Protein AF-A0A0K0LCA8-F1 (afdb_monomer)

Secondary structure (DSSP, 8-state):
--EEEHHHHHHHHHHH-TT--HHHHHHHHHHS-B-TTSEEEHHHHHHHHTT-S-------

Radius of gyration: 12.84 Å; Cα contacts (8 Å, |Δi|>4): 51; chains: 1; bounding box: 33×36×26 Å

Foldseek 3Di:
DQKDALVVVVVCCVPVPVDQDPVNSVVLVVPFDQDPVRIGRPVRSVCSVVVVVDPPPDDD

Nearest PDB structures (foldseek):
  2fce-assembly1_A  TM=7.663E-01  e=1.009E-02  Saccharomyces cerevisiae
  3jbh-assembly1_C-1  TM=7.695E-01  e=2.625E-02  Aphonopelma
  6ycz-assembly1_C  TM=7.714E-01  e=8.981E-02  Plasmodium falciparum NF54
  2bl0-assembly1_C  TM=5.635E-01  e=1.030E-01  Physarum polycephalum
  6u42-assembly1_7W  TM=4.850E-01  e=4.535E-02  Chlamydomonas reinhardtii

InterPro domains:
  IPR011992 EF-hand domain pair [SSF47473] (1-49)

Organism: NCBI:txid748906

Structure (mmCIF, N/CA/C/O backbone):
data_AF-A0A0K0LCA8-F1
#
_entry.id   AF-A0A0K0LCA8-F1
#
loop_
_atom_site.group_PDB
_atom_site.id
_atom_site.type_symbol
_atom_site.label_atom_id
_atom_site.label_alt_id
_atom_site.label_comp_id
_atom_site.label_asym_id
_atom_site.label_entity_id
_atom_site.label_seq_id
_atom_site.pdbx_PDB_ins_code
_atom_site.Cartn_x
_atom_site.Cartn_y
_atom_site.Cartn_z
_atom_site.occupancy
_atom_site.B_iso_or_equiv
_atom_site.auth_seq_id
_atom_site.auth_comp_id
_atom_site.auth_asym_id
_atom_site.auth_atom_id
_atom_site.pdbx_PDB_model_num
ATOM 1 N N . ASP A 1 1 ? 16.874 0.250 -10.941 1.00 55.84 1 ASP A N 1
ATOM 2 C CA . ASP A 1 1 ? 15.592 -0.467 -10.805 1.00 55.84 1 ASP A CA 1
ATOM 3 C C . ASP A 1 1 ? 14.951 -0.200 -9.458 1.00 55.84 1 ASP A C 1
ATOM 5 O O . ASP A 1 1 ? 15.500 -0.589 -8.440 1.00 55.84 1 ASP A O 1
ATOM 9 N N . GLY A 1 2 ? 13.836 0.529 -9.441 1.00 73.31 2 GLY A N 1
ATOM 10 C CA . GLY A 1 2 ? 13.095 0.861 -8.220 1.00 73.31 2 GLY A CA 1
ATOM 11 C C . GLY A 1 2 ? 11.997 -0.159 -7.938 1.00 73.31 2 GLY A C 1
ATOM 12 O O . GLY A 1 2 ? 10.826 0.207 -7.953 1.00 73.31 2 GLY A O 1
ATOM 13 N N . LYS A 1 3 ? 12.379 -1.425 -7.736 1.00 81.25 3 LYS A N 1
ATOM 14 C CA . LYS A 1 3 ? 11.450 -2.540 -7.513 1.00 81.25 3 LYS A CA 1
ATOM 15 C C . LYS A 1 3 ? 11.750 -3.202 -6.176 1.00 81.25 3 LYS A C 1
ATOM 17 O O . LYS A 1 3 ? 12.906 -3.527 -5.908 1.00 81.25 3 LYS A O 1
ATOM 22 N N . MET A 1 4 ? 10.737 -3.419 -5.351 1.00 84.81 4 MET A N 1
ATOM 23 C CA . MET A 1 4 ? 10.868 -4.087 -4.056 1.00 84.81 4 MET A CA 1
ATOM 24 C C . MET A 1 4 ? 9.960 -5.307 -4.023 1.00 84.81 4 MET A C 1
ATOM 26 O O . MET A 1 4 ? 8.947 -5.338 -4.708 1.00 84.81 4 MET A O 1
ATOM 30 N N . LYS A 1 5 ? 10.315 -6.324 -3.238 1.00 84.75 5 LYS A N 1
ATOM 31 C CA . LYS A 1 5 ? 9.394 -7.435 -2.997 1.00 84.75 5 LYS A CA 1
ATOM 32 C C . LYS A 1 5 ? 8.163 -6.959 -2.238 1.00 84.75 5 LYS A C 1
ATOM 34 O O . LYS A 1 5 ? 8.310 -6.221 -1.264 1.00 84.75 5 LYS A O 1
ATOM 39 N N . GLU A 1 6 ? 7.005 -7.469 -2.634 1.00 82.50 6 GLU A N 1
ATOM 40 C CA . GLU A 1 6 ? 5.726 -7.258 -1.952 1.00 82.50 6 GLU A CA 1
ATOM 41 C C . GLU A 1 6 ? 5.826 -7.503 -0.446 1.00 82.50 6 GLU A C 1
ATOM 43 O O . GLU A 1 6 ? 5.542 -6.618 0.353 1.00 82.50 6 GLU A O 1
ATOM 48 N N . GLU A 1 7 ? 6.319 -8.680 -0.056 1.00 82.69 7 GLU A N 1
ATOM 49 C CA . GLU A 1 7 ? 6.420 -9.080 1.350 1.00 82.69 7 GLU A CA 1
ATOM 50 C C . GLU A 1 7 ? 7.267 -8.105 2.171 1.00 82.69 7 GLU A C 1
ATOM 52 O O . GLU A 1 7 ? 6.970 -7.828 3.333 1.00 82.69 7 GLU A O 1
ATOM 57 N N . LYS A 1 8 ? 8.325 -7.565 1.555 1.00 84.19 8 LYS A N 1
ATOM 58 C CA . LYS A 1 8 ? 9.208 -6.603 2.207 1.00 84.19 8 LYS A CA 1
ATOM 59 C C . LYS A 1 8 ? 8.536 -5.242 2.339 1.00 84.19 8 LYS A C 1
ATOM 61 O O . LYS A 1 8 ? 8.626 -4.640 3.400 1.00 84.19 8 LYS A O 1
ATOM 66 N N . LEU A 1 9 ? 7.845 -4.793 1.296 1.00 80.19 9 LEU A N 1
ATOM 67 C CA . LEU A 1 9 ? 7.089 -3.548 1.311 1.00 80.19 9 LEU A CA 1
ATOM 68 C C . LEU A 1 9 ? 5.970 -3.594 2.357 1.00 80.19 9 LEU A C 1
ATOM 70 O O . LEU A 1 9 ? 5.865 -2.686 3.172 1.00 80.19 9 LEU A O 1
ATOM 74 N N . ARG A 1 10 ? 5.210 -4.693 2.405 1.00 78.62 10 ARG A N 1
ATOM 75 C CA . ARG A 1 10 ? 4.195 -4.960 3.430 1.00 78.62 10 ARG A CA 1
ATOM 76 C C . ARG A 1 10 ? 4.800 -4.920 4.830 1.00 78.62 10 ARG A C 1
ATOM 78 O O . ARG A 1 10 ? 4.291 -4.223 5.696 1.00 78.62 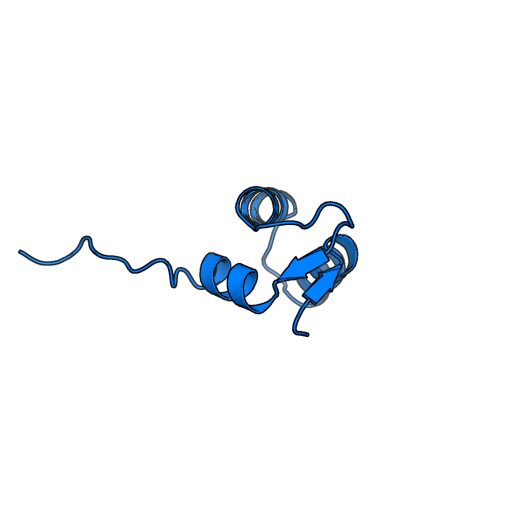10 ARG A O 1
ATOM 85 N N . HIS A 1 11 ? 5.906 -5.630 5.047 1.00 82.25 11 HIS A N 1
ATOM 86 C CA . HIS A 1 11 ? 6.574 -5.654 6.346 1.00 82.25 11 HIS A CA 1
ATOM 87 C C . HIS A 1 11 ? 7.083 -4.271 6.767 1.00 82.25 11 HIS A C 1
ATOM 89 O O . HIS A 1 11 ? 6.846 -3.857 7.899 1.00 82.25 11 HIS A O 1
ATOM 95 N N . ASP A 1 12 ? 7.741 -3.544 5.864 1.00 79.38 12 ASP A N 1
ATOM 96 C CA . ASP A 1 12 ? 8.284 -2.215 6.140 1.00 79.38 12 ASP A CA 1
ATOM 97 C C . ASP A 1 12 ? 7.142 -1.200 6.382 1.00 79.38 12 ASP A C 1
ATOM 99 O O . ASP A 1 12 ? 7.229 -0.404 7.311 1.00 79.38 12 ASP A O 1
ATOM 103 N N . LEU A 1 13 ? 6.028 -1.270 5.641 1.00 74.12 13 LEU A N 1
ATOM 104 C CA . LEU A 1 13 ? 4.864 -0.389 5.826 1.00 74.12 13 LEU A CA 1
ATOM 105 C C . LEU A 1 13 ? 4.073 -0.689 7.102 1.00 74.12 13 LEU A C 1
ATOM 107 O O . LEU A 1 13 ? 3.649 0.250 7.764 1.00 74.12 13 LEU A O 1
ATOM 111 N N . THR A 1 14 ? 3.920 -1.958 7.490 1.00 71.81 14 THR A N 1
ATOM 112 C CA . THR A 1 14 ? 3.275 -2.335 8.761 1.00 71.81 14 THR A CA 1
ATOM 113 C C . THR A 1 14 ? 4.175 -2.058 9.975 1.00 71.81 14 THR A C 1
ATOM 115 O O . THR A 1 14 ? 3.671 -1.818 11.068 1.00 71.81 14 THR A O 1
ATOM 118 N N . THR A 1 15 ? 5.503 -2.091 9.805 1.00 72.12 15 THR A N 1
ATOM 119 C CA . THR A 1 15 ? 6.471 -1.913 10.907 1.00 72.12 15 THR A CA 1
ATOM 120 C C . THR A 1 15 ? 6.886 -0.454 11.103 1.00 72.12 15 THR A C 1
ATOM 122 O O . THR A 1 15 ? 7.131 -0.044 12.234 1.00 72.12 15 THR A O 1
ATOM 125 N N . TRP A 1 16 ? 7.010 0.335 10.028 1.00 64.38 16 TRP A N 1
ATOM 126 C CA . TRP A 1 16 ? 7.448 1.741 10.092 1.00 64.38 16 TRP A CA 1
ATOM 127 C C . TRP A 1 16 ? 6.300 2.745 9.957 1.00 64.38 16 TRP A C 1
ATOM 129 O O . TRP A 1 16 ? 6.449 3.889 10.380 1.00 64.38 16 TRP A O 1
ATOM 139 N N . GLY A 1 17 ? 5.167 2.348 9.373 1.00 54.09 17 GLY A N 1
ATOM 140 C CA . GLY A 1 17 ? 3.998 3.200 9.186 1.00 54.09 17 GLY A CA 1
ATOM 141 C C . GLY A 1 17 ? 2.866 2.782 10.115 1.00 54.09 17 GLY A C 1
ATOM 142 O O . GLY A 1 17 ? 2.171 1.810 9.859 1.00 54.09 17 GLY A O 1
ATOM 143 N N . GLU A 1 18 ? 2.624 3.549 11.169 1.00 53.47 18 GLU A N 1
ATOM 144 C CA . GLU A 1 18 ? 1.586 3.312 12.185 1.00 53.47 18 GLU A CA 1
ATOM 145 C C . GLU A 1 18 ? 0.120 3.277 11.671 1.00 53.47 18 GLU A C 1
ATOM 147 O O . GLU A 1 18 ? -0.801 3.368 12.480 1.00 53.47 18 GLU A O 1
ATOM 152 N N . LYS A 1 19 ? -0.156 3.202 10.357 1.00 57.34 19 LYS A N 1
ATOM 153 C CA . LYS A 1 19 ? -1.497 3.488 9.805 1.00 57.34 19 LYS A CA 1
ATOM 154 C C . LYS A 1 19 ? -1.962 2.717 8.565 1.00 57.34 19 LYS A C 1
ATOM 156 O O . LYS A 1 19 ? -3.059 3.007 8.106 1.00 57.34 19 LYS A O 1
ATOM 161 N N . LEU A 1 20 ? -1.215 1.747 8.035 1.00 63.97 20 LEU A N 1
ATOM 162 C CA . LEU A 1 20 ? -1.726 0.902 6.944 1.00 63.97 20 LEU A CA 1
ATOM 163 C C . LEU A 1 20 ? -2.119 -0.460 7.509 1.00 63.97 20 LEU A C 1
ATOM 165 O O . LEU A 1 20 ? -1.271 -1.240 7.950 1.00 63.97 20 LEU A O 1
ATOM 169 N N . THR A 1 21 ? -3.426 -0.715 7.559 1.00 73.44 21 THR A N 1
ATOM 170 C CA . THR A 1 21 ? -3.956 -2.021 7.951 1.00 73.44 21 THR A CA 1
ATOM 171 C C . THR A 1 21 ? -3.591 -3.054 6.888 1.00 73.44 21 THR A C 1
ATOM 173 O O . THR A 1 21 ? -3.277 -2.718 5.747 1.00 73.44 21 THR A O 1
ATOM 176 N N . GLN A 1 22 ? -3.614 -4.336 7.258 1.00 74.69 22 GLN A N 1
ATOM 177 C CA . GLN A 1 22 ? -3.383 -5.405 6.283 1.00 74.69 22 GLN A CA 1
ATOM 178 C C . GLN A 1 22 ? -4.362 -5.331 5.108 1.00 74.69 22 GLN A C 1
ATOM 180 O O . GLN A 1 22 ? -3.956 -5.680 4.013 1.00 74.69 22 GLN A O 1
ATOM 185 N N . ASP A 1 23 ? -5.582 -4.849 5.347 1.00 79.19 23 ASP A N 1
ATOM 186 C CA . ASP A 1 23 ? -6.655 -4.712 4.359 1.00 79.19 23 ASP A CA 1
ATOM 187 C C . ASP A 1 23 ? -6.343 -3.619 3.324 1.00 79.19 23 ASP A C 1
ATOM 189 O O . ASP A 1 23 ? -6.288 -3.902 2.136 1.00 79.19 23 ASP A O 1
ATOM 193 N N . GLU A 1 24 ? -5.985 -2.409 3.776 1.00 76.31 24 GLU A N 1
ATOM 194 C CA . GLU A 1 24 ? -5.545 -1.307 2.897 1.00 76.31 24 GLU A CA 1
ATOM 195 C C . GLU A 1 24 ? -4.303 -1.690 2.087 1.00 76.31 24 GLU A C 1
ATOM 197 O O . GLU A 1 24 ? -4.095 -1.244 0.961 1.00 76.31 24 GLU A O 1
ATOM 202 N N . MET A 1 25 ? -3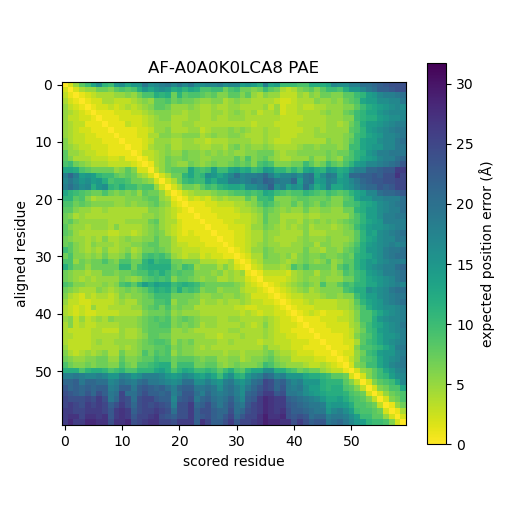.447 -2.519 2.684 1.00 75.44 25 MET A N 1
ATOM 203 C CA . MET A 1 25 ? -2.256 -3.015 2.023 1.00 75.44 25 MET A CA 1
ATOM 204 C C . MET A 1 25 ? -2.592 -4.090 0.994 1.00 75.44 25 MET A C 1
ATOM 206 O O . MET A 1 25 ? -2.011 -4.064 -0.078 1.00 75.44 25 MET A O 1
ATOM 210 N N . ASP A 1 26 ? -3.535 -4.988 1.273 1.00 78.94 26 ASP A N 1
ATOM 211 C CA . ASP A 1 26 ? -4.023 -5.975 0.302 1.00 78.94 26 ASP A CA 1
ATOM 212 C C . ASP A 1 26 ? -4.683 -5.281 -0.898 1.00 78.94 26 ASP A C 1
ATOM 214 O O . ASP A 1 26 ? -4.391 -5.625 -2.040 1.00 78.94 26 ASP A O 1
ATOM 218 N N . ASP A 1 27 ? -5.475 -4.235 -0.647 1.00 79.25 27 ASP A N 1
ATOM 219 C CA . ASP A 1 27 ? -6.142 -3.446 -1.685 1.00 79.25 27 ASP A CA 1
ATOM 220 C C . ASP A 1 27 ? -5.118 -2.691 -2.554 1.00 79.25 27 ASP A C 1
ATOM 222 O O . ASP A 1 27 ? -5.070 -2.862 -3.774 1.00 79.25 27 ASP A O 1
ATOM 226 N N . ALA A 1 28 ? -4.171 -1.981 -1.925 1.00 76.44 28 ALA A N 1
ATOM 227 C CA . ALA A 1 28 ? -3.093 -1.289 -2.633 1.00 76.44 28 ALA A CA 1
ATOM 228 C C . ALA A 1 28 ? -2.174 -2.246 -3.412 1.00 76.44 28 ALA A C 1
ATOM 230 O O . ALA A 1 28 ? -1.622 -1.872 -4.446 1.00 76.44 28 ALA A O 1
ATOM 231 N N . LEU A 1 29 ? -1.97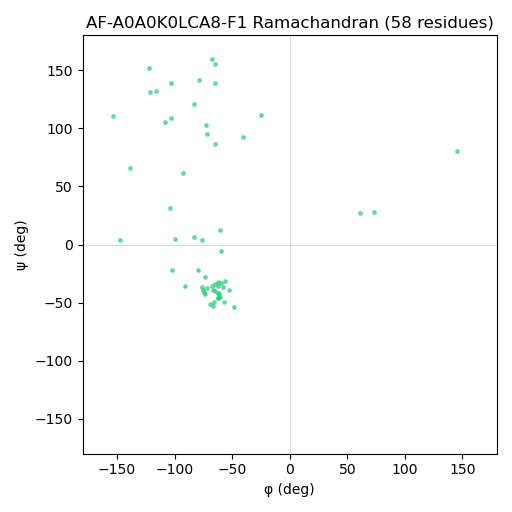2 -3.470 -2.917 1.00 75.62 29 LEU A N 1
ATOM 232 C CA . LEU A 1 29 ? -1.187 -4.511 -3.583 1.00 75.62 29 LEU A CA 1
ATOM 233 C C . LEU A 1 29 ? -1.947 -5.164 -4.741 1.00 75.62 29 LEU A C 1
ATOM 235 O O . LEU A 1 29 ? -1.334 -5.456 -5.764 1.00 75.62 29 LEU A O 1
ATOM 239 N N . SER A 1 30 ? -3.259 -5.346 -4.596 1.00 78.00 30 SER A N 1
ATOM 240 C CA . SER A 1 30 ? -4.164 -5.844 -5.634 1.00 78.00 30 SER A CA 1
ATOM 241 C C . SER A 1 30 ? -4.251 -4.872 -6.814 1.00 78.00 30 SER A C 1
ATOM 243 O O . SER A 1 30 ? -4.213 -5.288 -7.974 1.00 78.00 30 SER A O 1
ATOM 245 N N . GLU A 1 31 ? -4.286 -3.566 -6.534 1.00 75.88 31 GLU A N 1
ATOM 246 C CA . GLU A 1 31 ? -4.270 -2.519 -7.562 1.00 75.88 31 GLU A CA 1
ATOM 247 C C . GLU A 1 31 ? -2.866 -2.240 -8.123 1.00 75.88 31 GLU A C 1
ATOM 249 O O . GLU A 1 31 ? -2.709 -1.725 -9.239 1.00 75.88 31 GLU A O 1
ATOM 254 N N . ALA A 1 32 ? -1.813 -2.586 -7.381 1.00 76.88 32 ALA A N 1
ATOM 255 C CA . ALA A 1 32 ? -0.451 -2.397 -7.840 1.00 76.88 32 ALA A CA 1
ATOM 256 C C . ALA A 1 32 ? -0.021 -3.481 -8.837 1.00 76.88 32 ALA A C 1
ATOM 258 O O . ALA A 1 32 ? -0.292 -4.667 -8.666 1.00 76.88 32 ALA A O 1
ATOM 259 N N . PRO A 1 33 ? 0.744 -3.114 -9.879 1.00 70.00 33 PRO A N 1
ATOM 260 C CA . PRO A 1 33 ? 1.281 -4.092 -10.809 1.00 70.00 33 PRO A CA 1
ATOM 261 C C . PRO A 1 33 ? 2.392 -4.906 -10.132 1.00 70.00 33 PRO A C 1
ATOM 263 O O . PRO A 1 33 ? 3.555 -4.491 -10.112 1.00 70.00 33 PRO A O 1
ATOM 266 N N . VAL A 1 34 ? 2.022 -6.066 -9.586 1.00 80.00 34 VAL A N 1
ATOM 267 C CA . VAL A 1 34 ? 2.951 -7.082 -9.084 1.00 80.00 34 VAL A CA 1
ATOM 268 C C . VAL A 1 34 ? 3.425 -7.943 -10.256 1.00 80.00 34 VAL A C 1
ATOM 270 O O . VAL A 1 34 ? 2.642 -8.580 -10.961 1.00 80.00 34 VAL A O 1
ATOM 273 N N . ASP A 1 35 ? 4.734 -7.967 -10.487 1.00 80.38 35 ASP A N 1
ATOM 274 C CA . ASP A 1 35 ? 5.351 -8.861 -11.465 1.00 80.38 35 ASP A CA 1
ATOM 275 C C . ASP A 1 35 ? 5.176 -10.328 -11.038 1.00 80.38 35 ASP A C 1
ATOM 277 O O . ASP A 1 35 ? 5.165 -10.645 -9.851 1.00 80.38 35 ASP A O 1
ATOM 281 N N . ASN A 1 36 ? 5.200 -11.270 -11.990 1.00 76.50 36 ASN A N 1
ATOM 282 C CA . ASN A 1 36 ? 5.058 -12.718 -11.728 1.00 76.50 36 ASN A CA 1
ATOM 283 C C . ASN A 1 36 ? 6.145 -13.314 -10.795 1.00 76.50 36 ASN A C 1
ATOM 285 O O . ASN A 1 36 ? 6.101 -14.479 -10.416 1.00 76.50 36 ASN A O 1
ATOM 289 N N . LYS A 1 37 ? 7.141 -12.505 -10.426 1.00 80.75 37 LYS A N 1
ATOM 290 C CA . LYS A 1 37 ? 8.210 -12.811 -9.471 1.00 80.75 37 LYS A CA 1
ATOM 291 C C . LYS A 1 37 ? 7.962 -12.232 -8.063 1.00 80.75 37 LYS A C 1
ATOM 293 O O . LYS A 1 37 ? 8.865 -12.309 -7.231 1.00 80.75 37 LYS A O 1
ATOM 298 N N . GLY A 1 38 ? 6.803 -11.6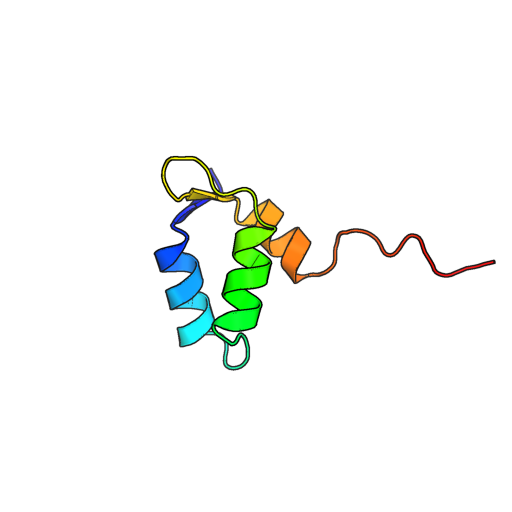17 -7.810 1.00 78.56 38 GLY A N 1
ATOM 299 C CA . GLY A 1 38 ? 6.461 -10.963 -6.539 1.00 78.56 38 GLY A CA 1
ATOM 300 C C . GLY A 1 38 ? 7.189 -9.634 -6.312 1.00 78.56 38 GLY A C 1
ATOM 301 O O . GLY A 1 38 ? 7.486 -9.271 -5.171 1.00 78.56 38 GLY A O 1
ATOM 302 N N . TYR A 1 39 ? 7.560 -8.939 -7.393 1.00 84.75 39 TYR A N 1
ATOM 303 C CA . TYR A 1 39 ? 8.204 -7.625 -7.326 1.00 84.75 39 TYR A CA 1
ATOM 304 C C . TYR A 1 39 ? 7.202 -6.528 -7.657 1.00 84.75 39 TYR A C 1
ATOM 306 O O . TYR A 1 39 ? 6.439 -6.644 -8.608 1.00 84.75 39 TYR A O 1
ATOM 314 N N . ILE A 1 40 ? 7.279 -5.443 -6.903 1.00 84.38 40 ILE A N 1
ATOM 315 C CA . ILE A 1 40 ? 6.423 -4.272 -7.012 1.00 84.38 40 ILE A CA 1
ATOM 316 C C . ILE A 1 40 ? 7.273 -3.089 -7.418 1.00 84.38 40 ILE A C 1
ATOM 318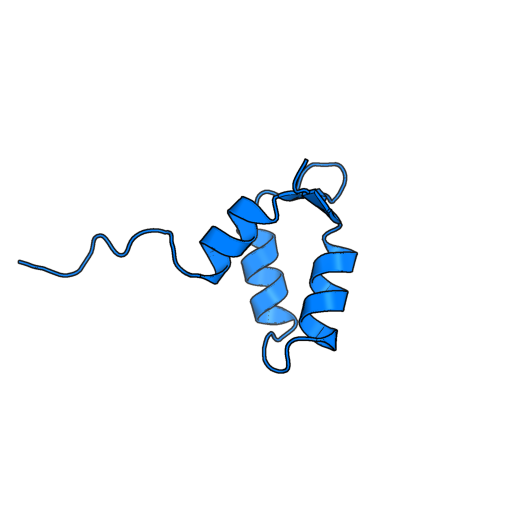 O O . ILE A 1 40 ? 8.319 -2.820 -6.818 1.00 84.38 40 ILE A O 1
ATOM 322 N N . ASP A 1 41 ? 6.806 -2.350 -8.417 1.00 85.25 41 ASP A N 1
ATOM 323 C CA . ASP A 1 41 ? 7.382 -1.060 -8.764 1.00 85.25 41 ASP A CA 1
ATOM 324 C C . ASP A 1 41 ? 7.003 -0.022 -7.707 1.00 85.25 41 ASP A C 1
ATOM 326 O O . ASP A 1 41 ? 5.902 0.531 -7.723 1.00 85.25 41 ASP A O 1
ATOM 330 N N . ILE A 1 42 ? 7.957 0.295 -6.825 1.00 80.06 42 ILE A N 1
ATOM 331 C CA . ILE A 1 42 ? 7.778 1.269 -5.741 1.00 80.06 42 ILE A CA 1
ATOM 332 C C . ILE A 1 42 ? 7.258 2.595 -6.286 1.00 80.06 42 ILE A C 1
ATOM 334 O O . ILE A 1 42 ? 6.377 3.182 -5.683 1.00 80.06 42 ILE A O 1
ATOM 338 N N . LYS A 1 43 ? 7.737 3.041 -7.455 1.00 78.94 43 LYS A N 1
ATOM 339 C CA . LYS A 1 43 ? 7.295 4.302 -8.071 1.00 78.94 43 LYS A CA 1
ATOM 340 C C . LYS A 1 43 ? 5.804 4.316 -8.409 1.00 78.94 43 LYS A C 1
ATOM 342 O O . LYS A 1 43 ? 5.148 5.334 -8.207 1.00 78.94 43 LYS A O 1
ATOM 347 N N . LYS A 1 44 ? 5.288 3.210 -8.954 1.00 76.94 44 LYS A N 1
ATOM 348 C CA . LYS A 1 44 ? 3.867 3.081 -9.305 1.00 76.94 44 LYS A CA 1
ATOM 349 C C . LYS A 1 44 ? 3.024 2.887 -8.054 1.00 76.94 44 LYS A C 1
ATOM 351 O O . LYS A 1 44 ? 1.994 3.529 -7.919 1.00 76.94 44 LYS A O 1
ATOM 356 N N . PHE A 1 45 ? 3.517 2.080 -7.122 1.00 78.00 45 PHE A N 1
ATOM 357 C CA . PHE A 1 45 ? 2.876 1.845 -5.837 1.00 78.00 45 PHE A CA 1
ATOM 358 C C . PHE A 1 45 ? 2.739 3.130 -5.013 1.00 78.00 45 PHE A C 1
ATOM 360 O O . PHE A 1 45 ? 1.665 3.431 -4.515 1.00 78.00 45 PHE A O 1
ATOM 367 N N . THR A 1 46 ? 3.788 3.957 -4.937 1.00 75.19 46 THR A N 1
ATOM 368 C CA . THR A 1 46 ? 3.697 5.274 -4.297 1.00 75.19 46 THR A CA 1
ATOM 369 C C . THR A 1 46 ? 2.754 6.208 -5.040 1.00 75.19 46 THR A C 1
ATOM 371 O O . THR A 1 46 ? 2.080 6.984 -4.389 1.00 75.19 46 THR A O 1
ATOM 374 N N . ALA A 1 47 ? 2.665 6.139 -6.373 1.00 77.38 47 ALA A N 1
ATOM 375 C CA . ALA A 1 47 ? 1.715 6.961 -7.124 1.00 77.38 47 ALA A CA 1
ATOM 376 C C . ALA A 1 47 ? 0.253 6.558 -6.854 1.00 77.38 47 ALA A C 1
ATOM 378 O O . ALA A 1 47 ? -0.597 7.443 -6.784 1.00 77.38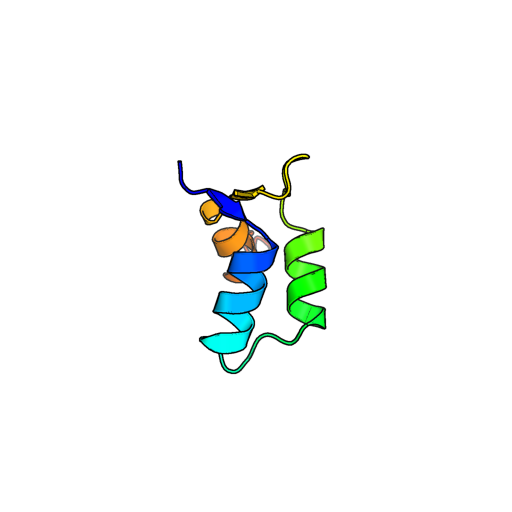 47 ALA A O 1
ATOM 379 N N . LEU A 1 48 ? -0.010 5.258 -6.664 1.00 75.62 48 LEU A N 1
ATOM 380 C CA . LEU A 1 48 ? -1.303 4.726 -6.220 1.00 75.62 48 LEU A CA 1
ATOM 381 C C . LEU A 1 48 ? -1.608 5.164 -4.781 1.00 75.62 48 LEU A C 1
ATOM 383 O O . LEU A 1 48 ? -2.620 5.813 -4.545 1.00 75.62 48 LEU A O 1
ATOM 387 N N . LEU A 1 49 ? -0.687 4.926 -3.840 1.00 73.50 49 LEU A N 1
ATOM 388 C CA . LEU A 1 49 ? -0.864 5.300 -2.432 1.00 73.50 49 LEU A CA 1
ATOM 389 C C . LEU A 1 49 ? -1.002 6.808 -2.198 1.00 73.50 49 LEU A C 1
ATOM 391 O O . LEU A 1 49 ? -1.715 7.224 -1.293 1.00 73.50 49 LEU A O 1
ATOM 395 N N . THR A 1 50 ? -0.298 7.649 -2.960 1.00 71.88 50 THR A N 1
ATOM 396 C CA . THR A 1 50 ? -0.407 9.107 -2.808 1.00 71.88 50 THR A CA 1
ATOM 397 C C . THR A 1 50 ? -1.598 9.691 -3.567 1.00 71.88 50 THR A C 1
ATOM 399 O O . THR A 1 50 ? -1.667 10.911 -3.677 1.00 71.88 50 THR A O 1
ATOM 402 N N . GLY A 1 51 ? -2.472 8.872 -4.168 1.00 64.38 51 GLY A N 1
ATOM 403 C CA . GLY A 1 51 ? 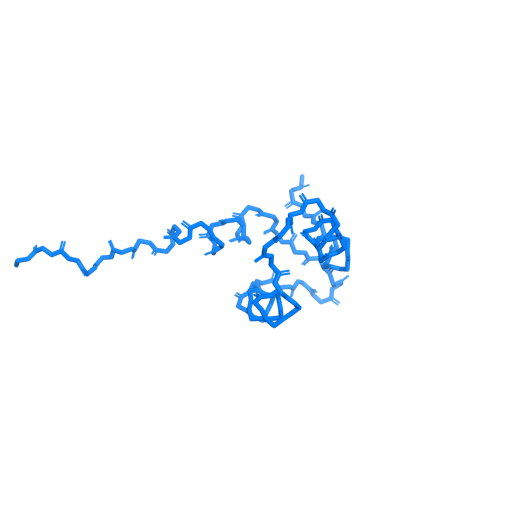-3.600 9.371 -4.960 1.00 64.38 51 GLY A CA 1
ATOM 404 C C . GLY A 1 51 ? -3.166 10.212 -6.166 1.00 64.38 51 GLY A C 1
ATOM 405 O O . GLY A 1 51 ? -3.891 11.091 -6.610 1.00 64.38 51 GLY A O 1
ATOM 406 N N . SER A 1 52 ? -1.965 9.977 -6.713 1.00 51.12 52 SER A N 1
ATOM 407 C CA . SER A 1 52 ? -1.504 10.682 -7.922 1.00 51.12 52 SER A CA 1
ATOM 408 C C . SER A 1 52 ? -2.158 10.142 -9.202 1.00 51.12 52 SER A C 1
ATOM 410 O O . SER A 1 52 ? -1.829 10.600 -10.301 1.00 51.12 52 SER A O 1
ATOM 412 N N . ALA A 1 53 ? -3.097 9.195 -9.095 1.00 49.97 53 ALA A N 1
ATOM 413 C CA . ALA A 1 53 ? -4.165 9.084 -10.076 1.00 49.97 53 ALA A CA 1
ATOM 414 C C . ALA A 1 53 ? -4.984 10.369 -9.949 1.00 49.97 53 ALA A C 1
ATOM 416 O O . ALA A 1 53 ? -5.883 10.433 -9.125 1.00 49.97 53 ALA A O 1
ATOM 417 N N . LYS A 1 54 ? -4.554 11.409 -10.678 1.00 47.19 54 LYS A N 1
ATOM 418 C CA . LYS A 1 54 ? -5.227 12.699 -10.808 1.00 47.19 54 LYS A CA 1
ATOM 419 C C . LYS A 1 54 ? -6.722 12.537 -10.553 1.00 47.19 54 LYS A C 1
ATOM 421 O O . LYS A 1 54 ? -7.427 11.960 -11.378 1.00 47.19 54 LYS A O 1
ATOM 426 N N . ASP A 1 55 ? -7.164 13.099 -9.440 1.00 48.03 55 ASP A N 1
ATOM 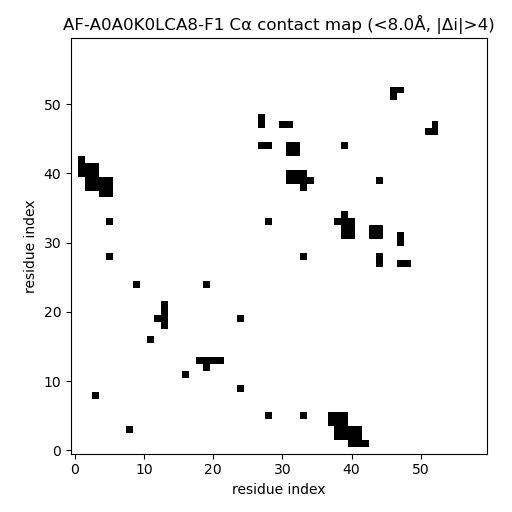427 C CA . ASP A 1 55 ? -8.401 13.853 -9.392 1.00 48.03 55 ASP A CA 1
ATOM 428 C C . ASP A 1 55 ? -8.472 14.709 -10.674 1.00 48.03 55 ASP A C 1
ATOM 430 O O . ASP A 1 55 ? -7.857 15.768 -10.796 1.00 48.03 55 ASP A O 1
ATOM 434 N N . GLU A 1 56 ? -9.116 14.162 -11.702 1.00 52.25 56 GLU A N 1
ATOM 435 C CA . GLU A 1 56 ? -9.659 14.887 -12.850 1.00 52.25 56 GLU A CA 1
ATOM 436 C C . GLU A 1 56 ? -11.184 14.988 -12.703 1.00 52.25 56 GLU A C 1
ATOM 438 O O . GLU A 1 56 ? -11.905 15.048 -13.693 1.00 52.25 56 GLU A O 1
ATOM 443 N N . GLU A 1 57 ? -11.690 15.051 -11.466 1.00 52.94 57 GLU A N 1
ATOM 444 C CA . GLU A 1 57 ? -13.091 15.381 -11.209 1.00 52.94 57 GLU A CA 1
ATOM 445 C C . GLU A 1 57 ? -13.252 16.331 -10.013 1.00 52.94 57 GLU A C 1
ATOM 447 O O . GLU A 1 57 ? -13.872 16.003 -9.015 1.00 52.94 57 GLU A O 1
ATOM 452 N N . GLU A 1 58 ? -12.759 17.565 -10.141 1.00 53.19 58 GLU A N 1
ATOM 453 C CA . GLU A 1 58 ? -13.439 18.708 -9.520 1.00 53.19 58 GLU A CA 1
ATOM 454 C C . GLU A 1 58 ? -13.130 20.003 -10.290 1.00 53.19 58 GLU A C 1
ATOM 456 O O . GLU A 1 58 ? -12.010 20.516 -10.262 1.00 53.19 58 GLU A O 1
ATOM 461 N N . GLY A 1 59 ? -14.144 20.552 -10.974 1.00 48.50 59 GLY A N 1
ATOM 462 C CA . GLY A 1 59 ? -14.139 21.958 -11.390 1.00 48.50 59 GLY A CA 1
ATOM 463 C C . GLY A 1 59 ? -14.802 22.300 -12.729 1.00 48.50 59 GLY A C 1
ATOM 464 O O . GLY A 1 59 ? -14.085 22.591 -13.679 1.00 48.50 59 GLY A O 1
ATOM 465 N N . ALA A 1 60 ? -16.139 22.413 -12.702 1.00 38.12 60 ALA A N 1
ATOM 466 C CA . ALA A 1 60 ? -17.016 23.236 -13.565 1.00 38.12 60 ALA A CA 1
ATOM 467 C C . ALA A 1 60 ? -17.257 22.842 -15.039 1.00 38.12 60 ALA A C 1
ATOM 469 O O . ALA A 1 60 ? -16.310 22.803 -15.852 1.00 38.12 60 ALA A O 1
#

Mean predicted aligned error: 8.94 Å

Sequence (60 aa):
DGKMKEEKLRHDLTTWGEKLTQDEMDDALSEAPVDNKGYIDIKKFTALLTGSAKDEEEGA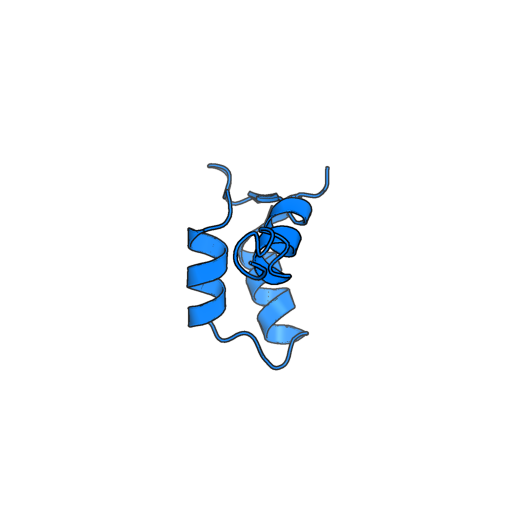

pLDDT: mean 71.58, std 11.96, range [38.12, 85.25]

Solvent-accessible surface area (backbone atoms only — not comparable to full-atom values): 3729 Å² total; per-residue (Å²): 132,66,61,43,44,49,71,55,51,52,49,50,41,56,71,73,35,98,77,57,49,74,64,61,48,50,52,54,51,70,74,29,74,61,43,101,83,51,35,26,44,47,69,59,43,50,34,58,74,69,52,63,66,67,82,84,81,84,86,136